Protein AF-A0A4R0KNN8-F1 (afdb_monomer_lite)

Structure (mmCIF, N/CA/C/O backbone):
data_AF-A0A4R0KNN8-F1
#
_entry.id   AF-A0A4R0KNN8-F1
#
loop_
_atom_site.group_PDB
_atom_site.id
_atom_site.type_symbol
_atom_site.label_atom_id
_atom_site.label_alt_id
_atom_site.label_comp_id
_atom_site.label_asym_id
_atom_site.label_entity_id
_atom_site.label_seq_id
_atom_site.pdbx_PDB_ins_code
_atom_site.Cartn_x
_atom_site.Cartn_y
_atom_site.Cartn_z
_atom_site.occupancy
_atom_site.B_iso_or_equiv
_atom_site.auth_seq_id
_atom_site.auth_comp_id
_atom_site.auth_asym_id
_atom_site.auth_atom_id
_atom_site.pdbx_PDB_model_num
ATOM 1 N N . MET A 1 1 ? -9.828 -22.882 -18.166 1.00 47.25 1 MET A N 1
ATOM 2 C CA . MET A 1 1 ? -9.747 -21.418 -18.333 1.00 47.25 1 MET A CA 1
ATOM 3 C C . MET A 1 1 ? -8.277 -21.068 -18.345 1.00 47.25 1 MET A C 1
ATOM 5 O O . MET A 1 1 ? -7.555 -21.620 -17.526 1.00 47.25 1 MET A O 1
ATOM 9 N N . GLU A 1 2 ? -7.842 -20.257 -19.301 1.00 58.75 2 GLU A N 1
ATOM 10 C CA . GLU A 1 2 ? -6.476 -19.723 -19.336 1.00 58.75 2 GLU A CA 1
ATOM 11 C C . GLU A 1 2 ? -6.296 -18.746 -18.164 1.00 58.75 2 GLU A C 1
ATOM 13 O O . GLU A 1 2 ? -7.231 -18.006 -17.840 1.00 58.75 2 GLU A O 1
ATOM 18 N N . SER A 1 3 ? -5.160 -18.805 -17.463 1.00 84.75 3 SER A N 1
ATOM 19 C CA . SER A 1 3 ? -4.921 -17.925 -16.316 1.00 84.75 3 SER A CA 1
ATOM 20 C C . SER A 1 3 ? -4.717 -16.490 -16.802 1.00 84.75 3 SER A C 1
ATOM 22 O O . SER A 1 3 ? -4.117 -16.272 -17.853 1.00 84.75 3 SER A O 1
ATOM 24 N N . GLY A 1 4 ? -5.146 -15.487 -16.028 1.00 85.44 4 GLY A N 1
ATOM 25 C CA . GLY A 1 4 ? -4.872 -14.078 -16.352 1.00 85.44 4 GLY A CA 1
ATOM 26 C C . GLY A 1 4 ? -3.375 -13.795 -16.540 1.00 85.44 4 GLY A C 1
ATOM 27 O O . GLY A 1 4 ? -2.999 -12.972 -17.370 1.00 85.44 4 GLY A O 1
ATOM 28 N N . ARG A 1 5 ? -2.522 -14.552 -15.839 1.00 88.12 5 ARG A N 1
ATOM 29 C CA . ARG A 1 5 ? -1.066 -14.515 -15.993 1.00 88.12 5 ARG A CA 1
ATOM 30 C C . ARG A 1 5 ? -0.611 -14.985 -17.375 1.00 88.12 5 ARG A C 1
ATOM 32 O O . ARG A 1 5 ? 0.255 -14.357 -17.975 1.00 88.12 5 ARG A O 1
ATOM 39 N N . ASP A 1 6 ? -1.206 -16.061 -17.885 1.00 90.38 6 ASP A N 1
ATOM 40 C CA . ASP A 1 6 ? -0.853 -16.638 -19.186 1.00 90.38 6 ASP A CA 1
ATOM 41 C C . ASP A 1 6 ? -1.244 -15.687 -20.322 1.00 90.38 6 ASP A C 1
ATOM 43 O O . ASP A 1 6 ? -0.466 -15.486 -21.252 1.00 90.38 6 ASP A O 1
ATOM 47 N N . LEU A 1 7 ? -2.407 -15.033 -20.202 1.00 88.81 7 LEU A N 1
ATOM 48 C CA . LEU A 1 7 ? -2.835 -13.977 -21.125 1.00 88.81 7 LEU A CA 1
ATOM 49 C C . LEU A 1 7 ? -1.871 -12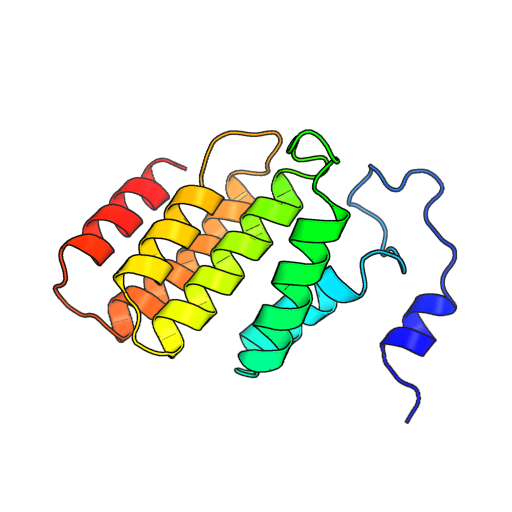.787 -21.108 1.00 88.81 7 LEU A C 1
ATOM 51 O O . LEU A 1 7 ? -1.520 -12.257 -22.160 1.00 88.81 7 LEU A O 1
ATOM 55 N N . LEU A 1 8 ? -1.418 -12.371 -19.923 1.00 89.19 8 LEU A N 1
ATOM 56 C CA . LEU A 1 8 ? -0.499 -11.245 -19.796 1.00 89.19 8 LEU A CA 1
ATOM 57 C C . LEU A 1 8 ? 0.866 -11.554 -20.429 1.00 89.19 8 LEU A C 1
ATOM 59 O O . LEU A 1 8 ? 1.419 -10.705 -21.121 1.00 89.19 8 LEU A O 1
ATOM 63 N N . HIS A 1 9 ? 1.383 -12.775 -20.265 1.00 88.62 9 HIS A N 1
ATOM 64 C CA . HIS A 1 9 ? 2.654 -13.206 -20.861 1.00 88.62 9 HIS A CA 1
ATOM 65 C C . HIS A 1 9 ? 2.650 -13.266 -22.397 1.00 88.62 9 HIS A C 1
ATOM 67 O O . HIS A 1 9 ? 3.721 -13.332 -22.998 1.00 88.62 9 HIS A O 1
ATOM 73 N N . GLN A 1 10 ? 1.482 -13.223 -23.043 1.00 89.88 10 GLN A N 1
ATOM 74 C CA . GLN A 1 10 ? 1.378 -13.156 -24.505 1.00 89.88 10 GLN A CA 1
ATOM 75 C C . GLN A 1 10 ? 1.599 -11.739 -25.054 1.00 89.88 10 GLN A C 1
ATOM 77 O O . GLN A 1 10 ? 1.796 -11.574 -26.259 1.00 89.88 10 GLN A O 1
ATOM 82 N N . LEU A 1 11 ? 1.565 -10.712 -24.198 1.00 87.44 11 LEU A N 1
ATOM 83 C CA . LEU A 1 11 ? 1.802 -9.331 -24.604 1.00 87.44 11 LEU A CA 1
ATOM 84 C C . LEU A 1 11 ? 3.306 -9.038 -24.728 1.00 87.44 11 LEU A C 1
ATOM 86 O O . LEU A 1 11 ? 4.111 -9.583 -23.969 1.00 87.44 11 LEU A O 1
ATOM 90 N N . PRO A 1 12 ? 3.707 -8.146 -25.652 1.00 86.31 12 PRO A N 1
ATOM 91 C CA . PRO A 1 12 ? 5.084 -7.681 -25.711 1.00 86.31 12 PRO A CA 1
ATOM 92 C C . PRO A 1 12 ? 5.447 -6.941 -24.420 1.00 86.31 12 PRO A C 1
ATOM 94 O O . PRO A 1 12 ? 4.654 -6.164 -23.884 1.00 86.31 12 PRO A O 1
ATOM 97 N N . TYR A 1 13 ? 6.672 -7.154 -23.944 1.00 86.81 13 TYR A N 1
ATOM 98 C CA . TYR A 1 13 ? 7.216 -6.362 -22.846 1.00 86.81 13 TYR A CA 1
ATOM 99 C C . TYR A 1 13 ? 7.460 -4.918 -23.311 1.00 86.81 13 TYR A C 1
ATOM 101 O O . TYR A 1 13 ? 7.881 -4.716 -24.453 1.00 86.81 13 TYR A O 1
ATOM 109 N N . PRO A 1 14 ? 7.218 -3.904 -22.460 1.00 86.31 14 PRO A N 1
ATOM 110 C CA . PRO A 1 14 ? 7.468 -2.517 -22.834 1.00 86.31 14 PRO A CA 1
ATOM 111 C C . PRO A 1 14 ? 8.957 -2.246 -23.093 1.00 86.31 14 PRO A C 1
ATOM 113 O O . PRO A 1 14 ? 9.800 -2.597 -22.271 1.00 86.31 14 PRO A O 1
ATOM 116 N N . ASP A 1 15 ? 9.272 -1.503 -24.160 1.00 83.50 15 ASP A N 1
ATOM 117 C CA . ASP A 1 15 ? 10.646 -1.039 -24.447 1.00 83.50 15 ASP A CA 1
ATOM 118 C C . ASP A 1 15 ? 11.191 -0.083 -23.365 1.00 83.50 15 ASP A C 1
ATOM 120 O O . ASP A 1 15 ? 12.399 0.103 -23.218 1.00 83.50 15 ASP A O 1
ATOM 124 N N . ARG A 1 16 ? 10.282 0.558 -22.618 1.00 81.06 16 ARG A N 1
ATOM 125 C CA . ARG A 1 16 ? 10.561 1.506 -21.529 1.00 81.06 16 ARG A CA 1
ATOM 126 C C . ARG A 1 16 ? 9.742 1.148 -20.284 1.00 81.06 16 ARG A C 1
ATOM 128 O O . ARG A 1 16 ? 8.687 1.747 -20.063 1.00 81.06 16 ARG A O 1
ATOM 135 N N . PRO A 1 17 ? 10.174 0.156 -19.487 1.00 76.00 17 PRO A N 1
ATOM 136 C CA . PRO A 1 17 ? 9.410 -0.343 -18.336 1.00 76.00 17 PRO A CA 1
ATOM 137 C C . PRO A 1 17 ? 9.300 0.674 -17.184 1.00 76.00 17 PRO A C 1
ATOM 139 O O . PRO A 1 17 ? 8.405 0.563 -16.337 1.00 76.00 17 PRO A O 1
ATOM 142 N N . ASP A 1 18 ? 10.171 1.690 -17.184 1.00 73.19 18 ASP A N 1
ATOM 143 C CA . ASP A 1 18 ? 10.135 2.867 -16.311 1.00 73.19 18 ASP A CA 1
ATOM 144 C C . ASP A 1 18 ? 8.928 3.782 -16.583 1.00 73.19 18 ASP A C 1
ATOM 146 O O . ASP A 1 18 ? 8.512 4.536 -15.700 1.00 73.19 18 ASP A O 1
ATOM 150 N N . ASN A 1 19 ? 8.331 3.693 -17.776 1.00 69.88 19 ASN A N 1
ATOM 151 C CA . ASN A 1 19 ? 7.106 4.404 -18.115 1.00 69.88 19 ASN A CA 1
ATOM 152 C C . ASN A 1 19 ? 5.874 3.613 -17.647 1.00 69.88 19 ASN A C 1
ATOM 154 O O . ASN A 1 19 ? 5.709 2.426 -17.922 1.00 69.88 19 ASN A O 1
ATOM 158 N N . HIS A 1 20 ? 4.952 4.295 -16.970 1.00 65.69 20 HIS A N 1
ATOM 159 C CA . HIS A 1 20 ? 3.795 3.666 -16.323 1.00 65.69 20 HIS A CA 1
ATOM 160 C C . HIS A 1 20 ? 2.547 3.540 -17.222 1.00 65.69 20 HIS A C 1
ATOM 162 O O . HIS A 1 20 ? 1.480 3.197 -16.728 1.00 65.69 20 HIS A O 1
ATOM 168 N N . PHE A 1 21 ? 2.653 3.810 -18.529 1.00 70.06 21 PHE A N 1
ATOM 169 C CA . PHE A 1 21 ? 1.492 3.898 -19.435 1.00 70.06 21 PHE A CA 1
ATOM 170 C C . PHE A 1 21 ? 1.180 2.617 -20.216 1.00 70.06 21 PHE A C 1
ATOM 172 O O . PHE A 1 21 ? 0.171 2.565 -20.915 1.00 70.06 21 PHE A O 1
ATOM 179 N N . THR A 1 22 ? 2.026 1.593 -20.104 1.00 81.00 22 THR A N 1
ATOM 180 C CA . THR A 1 22 ? 1.860 0.330 -20.829 1.00 81.00 22 THR A CA 1
ATOM 181 C C . THR A 1 22 ? 1.674 -0.811 -19.842 1.00 81.00 22 THR A C 1
ATOM 183 O O . THR A 1 22 ? 2.364 -0.885 -18.822 1.00 81.00 22 THR A O 1
ATOM 186 N N . VAL A 1 23 ? 0.738 -1.702 -20.166 1.00 84.88 23 VAL A N 1
ATOM 187 C CA . VAL A 1 23 ? 0.551 -2.970 -19.461 1.00 84.88 23 VAL A CA 1
ATOM 188 C C . VAL A 1 23 ? 1.829 -3.794 -19.599 1.00 84.88 23 VAL A C 1
ATOM 190 O O . VAL A 1 23 ? 2.316 -4.009 -20.704 1.00 84.88 23 VAL A O 1
ATOM 193 N N . ASP A 1 24 ? 2.382 -4.220 -18.470 1.00 89.06 24 ASP A N 1
ATOM 194 C CA . ASP A 1 24 ? 3.688 -4.866 -18.404 1.00 89.06 24 ASP A CA 1
ATOM 195 C C . ASP A 1 24 ? 3.546 -6.255 -17.775 1.00 89.06 24 ASP A C 1
ATOM 197 O O . ASP A 1 24 ? 3.126 -6.346 -16.615 1.00 89.06 24 ASP A O 1
ATOM 201 N N . PRO A 1 25 ? 3.916 -7.338 -18.481 1.00 89.69 25 PRO A N 1
ATOM 202 C CA . PRO A 1 25 ? 3.822 -8.681 -17.925 1.00 89.69 25 PRO A CA 1
ATOM 203 C C . PRO A 1 25 ? 4.652 -8.898 -16.658 1.00 89.69 25 PRO A C 1
ATOM 205 O O . PRO A 1 25 ? 4.289 -9.725 -15.824 1.00 89.69 25 PRO A O 1
ATOM 208 N N . SER A 1 26 ? 5.727 -8.129 -16.458 1.00 88.00 26 SER A N 1
ATOM 209 C CA . SER A 1 26 ? 6.527 -8.178 -15.227 1.00 88.00 26 SER A CA 1
ATOM 210 C C . SER A 1 26 ? 5.809 -7.585 -14.008 1.00 88.00 26 SER A C 1
ATOM 212 O O . SER A 1 26 ? 6.226 -7.816 -12.877 1.00 88.00 26 SER A O 1
ATOM 214 N N . LYS A 1 27 ? 4.716 -6.839 -14.210 1.00 90.44 27 LYS A N 1
ATOM 215 C CA . LYS A 1 27 ? 3.923 -6.214 -13.140 1.00 90.44 27 LYS A CA 1
ATOM 216 C C . LYS A 1 27 ? 2.724 -7.071 -12.717 1.00 90.44 27 LYS A C 1
ATOM 218 O O . LYS A 1 27 ? 1.863 -6.571 -11.998 1.00 90.44 27 LYS A O 1
ATOM 223 N N . TRP A 1 28 ? 2.669 -8.345 -13.127 1.00 93.19 28 TRP A N 1
ATOM 224 C CA . TRP A 1 28 ? 1.583 -9.270 -12.776 1.00 93.19 28 TRP A CA 1
ATOM 225 C C . TRP A 1 28 ? 1.263 -9.274 -11.278 1.00 93.19 28 TRP A C 1
ATOM 227 O O . TRP A 1 28 ? 0.099 -9.113 -10.915 1.00 93.19 28 TRP A O 1
ATOM 237 N N . ASP A 1 29 ? 2.274 -9.416 -10.418 1.00 95.12 29 ASP A N 1
ATOM 238 C CA . ASP A 1 29 ? 2.067 -9.481 -8.967 1.00 95.12 29 ASP A CA 1
ATOM 239 C C . ASP A 1 29 ? 1.483 -8.169 -8.432 1.00 95.12 29 ASP A C 1
ATOM 241 O O . ASP A 1 29 ? 0.546 -8.181 -7.642 1.00 95.12 29 ASP A O 1
ATOM 245 N N . TYR A 1 30 ? 1.934 -7.028 -8.953 1.00 94.56 30 TYR A N 1
ATOM 246 C CA . TYR A 1 30 ? 1.394 -5.720 -8.586 1.00 94.56 30 TYR A CA 1
ATOM 247 C C . TYR A 1 30 ? -0.073 -5.542 -9.010 1.00 94.56 30 TYR A C 1
ATOM 249 O O . TYR A 1 30 ? -0.878 -5.050 -8.224 1.00 94.56 30 TYR A O 1
ATOM 257 N N . TYR A 1 31 ? -0.459 -6.000 -10.205 1.00 93.62 31 TYR A N 1
ATOM 258 C CA . TYR A 1 31 ? -1.870 -5.999 -10.613 1.00 93.62 31 TYR A CA 1
ATOM 259 C C . TYR A 1 31 ? -2.710 -6.977 -9.779 1.00 93.62 31 TYR A C 1
ATOM 261 O O . TYR A 1 31 ? -3.830 -6.666 -9.379 1.00 93.62 31 TYR A O 1
ATOM 269 N N . SER A 1 32 ? -2.163 -8.161 -9.500 1.00 95.50 32 SER A N 1
ATOM 270 C CA . SER A 1 32 ? -2.849 -9.221 -8.755 1.00 95.50 32 SER A CA 1
ATOM 271 C C . SER A 1 32 ? -3.098 -8.826 -7.307 1.00 95.50 32 SER A C 1
ATOM 273 O O . SER A 1 32 ? -4.171 -9.107 -6.777 1.00 95.50 32 SER A O 1
ATOM 275 N N . MET A 1 33 ? -2.137 -8.141 -6.687 1.00 96.81 33 MET A N 1
ATOM 276 C CA . MET A 1 33 ? -2.247 -7.589 -5.343 1.00 96.81 33 MET A CA 1
ATOM 277 C C . MET A 1 33 ? -3.541 -6.784 -5.171 1.00 96.81 33 MET A C 1
ATOM 279 O O . MET A 1 33 ? -4.328 -7.084 -4.272 1.00 96.81 33 MET A O 1
ATOM 283 N N . ASP A 1 34 ? -3.784 -5.796 -6.038 1.00 93.12 34 ASP A N 1
ATOM 284 C CA . ASP A 1 34 ? -4.949 -4.915 -5.909 1.00 93.12 34 ASP A CA 1
ATOM 285 C C . ASP A 1 34 ? -6.264 -5.662 -6.182 1.00 93.12 34 ASP A C 1
ATOM 287 O O . ASP A 1 34 ? -7.228 -5.524 -5.430 1.00 93.12 34 ASP A O 1
ATOM 291 N N . ILE A 1 35 ? -6.280 -6.564 -7.172 1.00 95.19 35 ILE A N 1
ATOM 292 C CA . ILE A 1 35 ? -7.441 -7.426 -7.448 1.00 95.19 35 ILE A CA 1
ATOM 293 C C . ILE A 1 35 ? -7.801 -8.266 -6.214 1.00 95.19 35 ILE A C 1
ATOM 295 O O . ILE A 1 35 ? -8.967 -8.321 -5.816 1.00 95.19 35 ILE A O 1
ATOM 299 N N . HIS A 1 36 ? -6.812 -8.906 -5.584 1.00 97.19 36 HIS A N 1
ATOM 300 C CA . HIS A 1 36 ? -7.035 -9.728 -4.395 1.00 97.19 36 HIS A CA 1
ATOM 301 C C . HIS A 1 36 ? -7.439 -8.887 -3.178 1.00 97.19 36 HIS A C 1
ATOM 303 O O . HIS A 1 36 ? -8.361 -9.274 -2.454 1.00 97.19 36 HIS A O 1
ATOM 309 N N . ARG A 1 37 ? -6.852 -7.694 -3.000 1.00 96.06 37 ARG A N 1
ATOM 310 C CA . ARG A 1 37 ? -7.276 -6.724 -1.978 1.00 96.06 37 ARG A CA 1
ATOM 311 C C . ARG A 1 37 ? -8.747 -6.350 -2.160 1.00 96.06 37 ARG A C 1
ATOM 313 O O . ARG A 1 37 ? -9.510 -6.403 -1.195 1.00 96.06 37 ARG A O 1
ATOM 320 N N . MET A 1 38 ? -9.174 -6.010 -3.373 1.00 93.94 38 MET A N 1
ATOM 321 C CA . MET A 1 38 ? -10.570 -5.667 -3.660 1.00 93.94 38 MET A CA 1
ATOM 322 C C . MET A 1 38 ? -11.516 -6.858 -3.453 1.00 93.94 38 MET A C 1
ATOM 324 O O . MET A 1 38 ? -12.616 -6.682 -2.934 1.00 93.94 38 MET A O 1
ATOM 328 N N . ALA A 1 39 ? -11.083 -8.073 -3.800 1.00 95.69 39 ALA A N 1
ATOM 329 C CA . ALA A 1 39 ? -11.861 -9.299 -3.616 1.00 95.69 39 ALA A CA 1
ATOM 330 C C . ALA A 1 39 ? -11.947 -9.779 -2.152 1.00 95.69 39 ALA A C 1
ATOM 332 O O . ALA A 1 39 ? -12.725 -10.684 -1.854 1.00 95.69 39 ALA A O 1
ATOM 333 N N . GLY A 1 40 ? -11.161 -9.197 -1.239 1.00 94.88 40 GLY A N 1
ATOM 334 C CA . GLY A 1 40 ? -11.102 -9.616 0.166 1.00 94.88 40 GLY A CA 1
ATOM 335 C C . GLY A 1 40 ? -10.204 -10.829 0.429 1.00 94.88 40 GLY A C 1
ATOM 336 O O . GLY A 1 40 ? -10.183 -11.338 1.549 1.00 94.88 40 GLY A O 1
ATOM 337 N N . ASP A 1 41 ? -9.450 -11.283 -0.573 1.00 97.69 41 ASP A N 1
ATOM 338 C CA . ASP A 1 41 ? -8.473 -12.365 -0.448 1.00 97.69 41 ASP A CA 1
ATOM 339 C C . ASP A 1 41 ? -7.168 -11.815 0.138 1.00 97.69 41 ASP A C 1
ATOM 341 O O . ASP A 1 41 ? -6.190 -11.534 -0.559 1.00 97.69 41 ASP A O 1
ATOM 345 N N . ASN A 1 42 ? -7.205 -11.586 1.449 1.00 97.44 42 ASN A N 1
ATOM 346 C CA . ASN A 1 42 ? -6.132 -10.926 2.181 1.00 97.44 42 ASN A CA 1
ATOM 347 C C . ASN A 1 42 ? -4.808 -11.704 2.120 1.00 97.44 42 ASN A C 1
ATOM 349 O O . ASN A 1 42 ? -3.756 -11.082 2.047 1.00 97.44 42 ASN A O 1
ATOM 353 N N . GLU A 1 43 ? -4.845 -13.041 2.115 1.00 97.88 43 GLU A N 1
ATOM 354 C CA . GLU A 1 43 ? -3.631 -13.866 2.070 1.00 97.88 43 GLU A CA 1
ATOM 355 C C . GLU A 1 43 ? -2.865 -13.641 0.763 1.00 97.88 43 GLU A C 1
ATOM 357 O O . GLU A 1 43 ? -1.668 -13.348 0.781 1.00 97.88 43 GLU A O 1
ATOM 362 N N . ARG A 1 44 ? -3.561 -13.704 -0.379 1.00 97.94 44 ARG A N 1
ATOM 363 C CA . ARG A 1 44 ? -2.923 -13.453 -1.676 1.00 97.94 44 ARG A CA 1
ATOM 364 C C . ARG A 1 44 ? -2.529 -11.996 -1.857 1.00 97.94 44 ARG A C 1
ATOM 366 O O . ARG A 1 44 ? -1.464 -11.732 -2.408 1.00 97.94 44 ARG A O 1
ATOM 373 N N . ALA A 1 45 ? -3.350 -11.056 -1.386 1.00 98.25 45 ALA A N 1
ATOM 374 C CA . ALA A 1 45 ? -3.007 -9.637 -1.424 1.00 98.25 45 ALA A CA 1
ATOM 375 C C . ALA A 1 45 ? -1.682 -9.366 -0.692 1.00 98.25 45 ALA A C 1
ATOM 377 O O . ALA A 1 45 ? -0.816 -8.689 -1.243 1.00 98.25 45 ALA A O 1
ATOM 378 N N . THR A 1 46 ? -1.492 -9.954 0.495 1.00 98.50 46 THR A N 1
ATOM 379 C CA . THR A 1 46 ? -0.237 -9.860 1.254 1.00 98.50 46 THR A CA 1
ATOM 380 C C . THR A 1 46 ? 0.933 -10.480 0.501 1.00 98.50 46 THR A C 1
ATOM 382 O O . THR A 1 46 ? 1.932 -9.797 0.292 1.00 98.50 46 THR A O 1
ATOM 385 N N . GLN A 1 47 ? 0.800 -11.725 0.030 1.00 98.44 47 GLN A N 1
ATOM 386 C CA . GLN A 1 47 ? 1.881 -12.415 -0.688 1.00 98.44 47 GLN A CA 1
ATOM 387 C C . GLN A 1 47 ? 2.369 -11.609 -1.899 1.00 98.44 47 GLN A C 1
ATOM 389 O O . GLN A 1 47 ? 3.573 -11.445 -2.097 1.00 98.44 47 GLN A O 1
ATOM 394 N N . TYR A 1 48 ? 1.441 -11.069 -2.692 1.00 98.44 48 TYR A N 1
ATOM 395 C CA . TYR A 1 48 ? 1.797 -10.259 -3.851 1.00 98.44 48 TYR A CA 1
ATOM 396 C C . TYR A 1 48 ? 2.399 -8.904 -3.465 1.00 98.44 48 TYR A C 1
ATOM 398 O O . TYR A 1 48 ? 3.381 -8.490 -4.078 1.00 98.44 48 TYR A O 1
ATOM 406 N N . ALA A 1 49 ? 1.869 -8.222 -2.445 1.00 98.38 49 ALA A N 1
ATOM 407 C CA . ALA A 1 49 ? 2.431 -6.955 -1.978 1.00 98.38 49 ALA A CA 1
ATOM 408 C C . ALA A 1 49 ? 3.876 -7.118 -1.476 1.00 98.38 49 ALA A C 1
ATOM 410 O O . ALA A 1 49 ? 4.750 -6.326 -1.829 1.00 98.38 49 ALA A O 1
ATOM 411 N N . GLU A 1 50 ? 4.146 -8.161 -0.688 1.00 98.44 50 GLU A N 1
ATOM 412 C CA . GLU A 1 50 ? 5.481 -8.461 -0.162 1.00 98.44 50 GLU A CA 1
ATOM 413 C C . GLU A 1 50 ? 6.468 -8.821 -1.276 1.00 98.44 50 GLU A C 1
ATOM 415 O O . GLU A 1 50 ? 7.580 -8.289 -1.298 1.00 98.44 50 GLU A O 1
ATOM 420 N N . ALA A 1 51 ? 6.052 -9.650 -2.241 1.00 98.06 51 ALA A N 1
ATOM 421 C CA . ALA A 1 51 ? 6.864 -9.981 -3.411 1.00 98.06 51 ALA A CA 1
ATOM 422 C C . ALA A 1 51 ? 7.217 -8.726 -4.225 1.00 98.06 51 ALA A C 1
ATOM 424 O O . ALA A 1 51 ? 8.372 -8.511 -4.589 1.00 98.06 51 ALA A O 1
ATOM 425 N N . VAL A 1 52 ? 6.245 -7.837 -4.441 1.00 97.44 52 VAL A N 1
ATOM 426 C CA . VAL A 1 52 ? 6.476 -6.582 -5.162 1.00 97.44 52 VAL A CA 1
ATOM 427 C C . VAL A 1 52 ? 7.435 -5.666 -4.404 1.00 97.44 52 VAL A C 1
ATOM 429 O O . VAL A 1 52 ? 8.302 -5.058 -5.034 1.00 97.44 52 VAL A O 1
ATOM 432 N N . ILE A 1 53 ? 7.314 -5.552 -3.078 1.00 97.50 53 ILE A N 1
ATOM 433 C CA . ILE A 1 53 ? 8.253 -4.767 -2.263 1.00 97.50 53 ILE A CA 1
ATOM 434 C C . ILE A 1 53 ? 9.662 -5.348 -2.377 1.00 97.50 53 ILE A C 1
ATOM 436 O O . ILE A 1 53 ? 10.597 -4.598 -2.659 1.00 97.50 53 ILE A O 1
ATOM 440 N N . HIS A 1 54 ? 9.810 -6.663 -2.211 1.00 97.38 54 HIS A N 1
ATOM 441 C CA . HIS A 1 54 ? 11.084 -7.363 -2.352 1.00 97.38 54 HIS A CA 1
ATOM 442 C C . HIS A 1 54 ? 11.733 -7.088 -3.717 1.00 97.38 54 HIS A C 1
ATOM 444 O O . HIS A 1 54 ? 12.859 -6.599 -3.779 1.00 97.38 54 HIS A O 1
ATOM 450 N N . ASP A 1 55 ? 10.996 -7.288 -4.810 1.00 96.00 55 ASP A N 1
ATOM 451 C CA . ASP A 1 55 ? 11.517 -7.139 -6.175 1.00 96.00 55 ASP A CA 1
ATOM 452 C C . ASP A 1 55 ? 11.805 -5.683 -6.570 1.00 96.00 55 ASP A C 1
ATOM 454 O O . ASP A 1 55 ? 12.459 -5.415 -7.580 1.00 96.00 55 ASP A O 1
ATOM 458 N N . ASN A 1 56 ? 11.307 -4.720 -5.791 1.00 94.56 56 ASN A N 1
ATOM 459 C CA . ASN A 1 56 ? 11.532 -3.291 -6.009 1.00 94.56 56 ASN A CA 1
ATOM 460 C C . ASN A 1 56 ? 12.439 -2.662 -4.944 1.00 94.56 56 ASN A C 1
ATOM 462 O O . ASN A 1 56 ? 12.551 -1.435 -4.904 1.00 94.56 56 ASN A O 1
ATOM 466 N N . THR A 1 57 ? 13.112 -3.476 -4.131 1.00 96.19 57 THR A N 1
ATOM 467 C CA . THR A 1 57 ? 14.083 -3.026 -3.131 1.00 96.19 57 THR A CA 1
ATOM 468 C C . THR A 1 57 ? 15.469 -3.532 -3.513 1.00 96.19 57 THR A C 1
ATOM 470 O O . THR A 1 57 ? 15.684 -4.724 -3.719 1.00 96.19 57 THR A O 1
ATOM 473 N N . ALA A 1 58 ? 16.427 -2.619 -3.644 1.00 95.94 58 ALA A N 1
ATOM 474 C CA . ALA A 1 58 ? 17.811 -2.966 -3.927 1.00 95.94 58 ALA A CA 1
ATOM 475 C C . ALA A 1 58 ? 18.477 -3.654 -2.715 1.00 95.94 58 ALA A C 1
ATOM 477 O O . A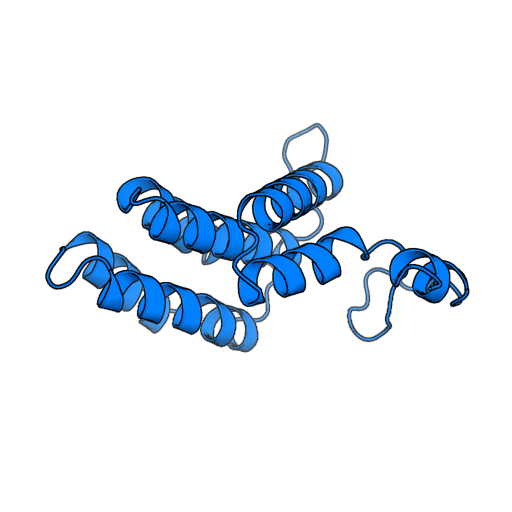LA A 1 58 ? 18.015 -3.490 -1.584 1.00 95.94 58 ALA A O 1
ATOM 478 N N . PRO A 1 59 ? 19.595 -4.384 -2.902 1.00 96.25 59 PRO A N 1
ATOM 479 C CA . PRO A 1 59 ? 20.294 -5.054 -1.798 1.00 96.25 59 PRO A CA 1
ATOM 480 C C . PRO A 1 59 ? 20.770 -4.125 -0.670 1.00 96.25 59 PRO A C 1
ATOM 482 O O . PRO A 1 59 ? 20.970 -4.581 0.452 1.00 96.25 59 PRO A O 1
ATOM 485 N N . ASP A 1 60 ? 20.965 -2.837 -0.958 1.00 96.31 60 ASP A N 1
ATOM 486 C CA . ASP A 1 60 ? 21.316 -1.797 0.018 1.00 96.31 60 ASP A CA 1
ATOM 487 C C . ASP A 1 60 ? 20.090 -1.162 0.707 1.00 96.31 60 ASP A C 1
ATOM 489 O O . ASP A 1 60 ? 20.239 -0.262 1.533 1.00 96.31 60 ASP A O 1
ATOM 493 N N . GLY A 1 61 ? 18.883 -1.635 0.386 1.00 94.38 61 GLY A N 1
ATOM 494 C CA . GLY A 1 61 ? 17.613 -1.141 0.908 1.00 94.38 61 GLY A CA 1
ATOM 495 C C . GLY A 1 61 ? 17.001 0.010 0.108 1.00 94.38 61 GLY A C 1
ATOM 496 O O . GLY A 1 61 ? 15.939 0.499 0.492 1.00 94.38 61 GLY A O 1
ATOM 497 N N . ALA A 1 62 ? 17.623 0.463 -0.987 1.00 94.00 62 ALA A N 1
ATOM 498 C CA . ALA A 1 62 ? 17.068 1.551 -1.785 1.00 94.00 62 ALA A CA 1
ATOM 499 C C . ALA A 1 62 ? 15.781 1.130 -2.519 1.00 94.00 62 ALA A C 1
ATOM 501 O O . ALA A 1 62 ? 15.729 0.104 -3.200 1.00 94.00 62 ALA A O 1
ATOM 502 N N . GLU A 1 63 ? 14.744 1.961 -2.428 1.00 94.12 63 GLU A N 1
ATOM 503 C CA . GLU A 1 63 ? 13.478 1.756 -3.134 1.00 94.12 63 GLU A CA 1
ATOM 504 C C . GLU A 1 63 ? 13.606 2.131 -4.618 1.00 94.12 63 GLU A C 1
ATOM 506 O O . GLU A 1 63 ? 13.740 3.303 -4.975 1.00 94.12 63 GLU A O 1
ATOM 511 N N . LEU A 1 64 ? 13.523 1.137 -5.503 1.00 92.31 64 LEU A N 1
ATOM 512 C CA . LEU A 1 64 ? 13.665 1.311 -6.954 1.00 92.31 64 LEU A CA 1
ATOM 513 C C . LEU A 1 64 ? 12.390 1.875 -7.600 1.00 92.31 64 LEU A C 1
ATOM 515 O O . LEU A 1 64 ? 12.452 2.667 -8.547 1.00 92.31 64 LEU A O 1
ATOM 519 N N . SER A 1 65 ? 11.227 1.507 -7.053 1.00 91.75 65 SER A N 1
ATOM 520 C CA . SER A 1 65 ? 9.906 1.944 -7.524 1.00 91.75 65 SER A CA 1
ATOM 521 C C . SER A 1 65 ? 9.073 2.555 -6.384 1.00 91.75 65 SER A C 1
ATOM 523 O O . SER A 1 65 ? 8.113 1.919 -5.942 1.00 91.75 65 SER A O 1
ATOM 525 N N . PRO A 1 66 ? 9.372 3.793 -5.930 1.00 93.19 66 PRO A N 1
ATOM 526 C CA . PRO A 1 66 ? 8.730 4.395 -4.753 1.00 93.19 66 PRO A CA 1
ATOM 527 C C . PRO A 1 66 ? 7.198 4.433 -4.811 1.00 93.19 66 PRO A C 1
ATOM 529 O O . PRO A 1 66 ? 6.531 4.167 -3.818 1.00 93.19 66 PRO A O 1
ATOM 532 N N . MET A 1 67 ? 6.619 4.710 -5.987 1.00 92.75 67 MET A N 1
ATOM 533 C CA . MET A 1 67 ? 5.163 4.672 -6.184 1.00 92.75 67 MET A CA 1
ATOM 534 C C . MET A 1 67 ? 4.575 3.278 -5.938 1.00 92.75 67 MET A C 1
ATOM 536 O O . MET A 1 67 ? 3.580 3.129 -5.239 1.00 92.75 67 MET A O 1
ATOM 540 N N . ARG A 1 68 ? 5.221 2.245 -6.484 1.00 93.19 68 ARG A N 1
ATOM 541 C CA . ARG A 1 68 ? 4.734 0.868 -6.388 1.00 93.19 68 ARG A CA 1
ATOM 542 C C . ARG A 1 68 ? 4.815 0.359 -4.952 1.00 93.19 68 ARG A C 1
ATOM 544 O O . ARG A 1 68 ? 3.876 -0.257 -4.463 1.00 93.19 68 ARG A O 1
ATOM 551 N N . ILE A 1 69 ? 5.923 0.656 -4.275 1.00 96.06 69 ILE A N 1
ATOM 552 C CA . ILE A 1 69 ? 6.135 0.283 -2.874 1.00 96.06 69 ILE A CA 1
ATOM 553 C C . ILE A 1 69 ? 5.135 1.000 -1.963 1.00 96.06 69 ILE A C 1
ATOM 555 O O . ILE A 1 69 ? 4.583 0.371 -1.063 1.00 96.06 69 ILE A O 1
ATOM 559 N N . ALA A 1 70 ? 4.848 2.280 -2.215 1.00 96.69 70 ALA A N 1
ATOM 560 C CA . ALA A 1 70 ? 3.835 3.025 -1.473 1.00 96.69 70 ALA A CA 1
ATOM 561 C C . ALA A 1 70 ? 2.450 2.363 -1.540 1.00 96.69 70 ALA A C 1
ATOM 563 O O . ALA A 1 70 ? 1.820 2.145 -0.507 1.00 96.69 70 ALA A O 1
ATOM 564 N N . GLU A 1 71 ? 2.003 1.971 -2.732 1.00 96.50 71 GLU A N 1
ATOM 565 C CA . GLU A 1 71 ? 0.721 1.277 -2.900 1.00 96.50 71 GLU A CA 1
ATOM 566 C C . GLU A 1 71 ? 0.704 -0.118 -2.262 1.00 96.50 71 GLU A C 1
ATOM 568 O O . GLU A 1 71 ? -0.308 -0.520 -1.682 1.00 96.50 71 GLU A O 1
ATOM 573 N N . CYS A 1 72 ? 1.830 -0.839 -2.294 1.00 97.88 72 CYS A N 1
ATOM 574 C CA . CYS A 1 72 ? 1.959 -2.120 -1.595 1.00 97.88 72 CYS A CA 1
ATOM 575 C C . CYS A 1 72 ? 1.825 -1.940 -0.081 1.00 97.88 72 CYS A C 1
ATOM 577 O O . CYS A 1 72 ? 1.094 -2.687 0.562 1.00 97.88 72 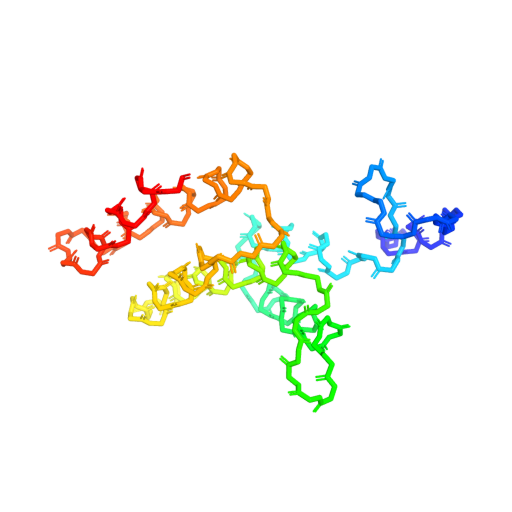CYS A O 1
ATOM 579 N N . ARG A 1 73 ? 2.456 -0.908 0.493 1.00 98.06 73 ARG A N 1
ATOM 580 C CA . ARG A 1 73 ? 2.317 -0.573 1.919 1.00 98.06 73 ARG A CA 1
ATOM 581 C C . ARG A 1 73 ? 0.879 -0.225 2.285 1.00 98.06 73 ARG A C 1
ATOM 583 O O . ARG A 1 73 ? 0.366 -0.755 3.262 1.00 98.06 73 ARG A O 1
ATOM 590 N N . ILE A 1 74 ? 0.199 0.595 1.484 1.00 97.88 74 ILE A N 1
ATOM 591 C CA . ILE A 1 74 ? -1.220 0.916 1.715 1.00 97.88 74 ILE A CA 1
ATOM 592 C C . ILE A 1 74 ? -2.084 -0.354 1.629 1.00 97.88 74 ILE A C 1
ATOM 594 O O . ILE A 1 74 ? -2.985 -0.544 2.445 1.00 97.88 74 ILE A O 1
ATOM 598 N N . THR A 1 75 ? -1.782 -1.263 0.698 1.00 98.19 75 THR A N 1
ATOM 599 C CA . THR A 1 75 ? -2.479 -2.553 0.575 1.00 98.19 75 THR A CA 1
ATOM 600 C C . THR A 1 75 ? -2.252 -3.460 1.783 1.00 98.19 75 THR A C 1
ATOM 602 O O . THR A 1 75 ? -3.205 -4.040 2.302 1.00 98.19 75 THR A O 1
ATOM 605 N N . LEU A 1 76 ? -1.019 -3.553 2.281 1.00 98.62 76 LEU A N 1
ATOM 606 C CA . LEU A 1 76 ? -0.726 -4.286 3.512 1.00 98.62 76 LEU A CA 1
ATOM 607 C C . LEU A 1 76 ? -1.434 -3.645 4.716 1.00 98.62 76 LEU A C 1
ATOM 609 O O . LEU A 1 76 ? -1.989 -4.362 5.545 1.00 98.62 76 LEU A O 1
ATOM 613 N N . GLY A 1 77 ? -1.519 -2.311 4.763 1.00 98.25 77 GLY A N 1
ATOM 614 C CA . GLY A 1 77 ? -2.287 -1.598 5.783 1.00 98.25 77 GLY A CA 1
ATOM 615 C C . GLY A 1 77 ? -3.779 -1.952 5.749 1.00 98.25 77 GLY A C 1
ATOM 616 O O . GLY A 1 77 ? -4.403 -2.174 6.784 1.00 98.25 77 GLY A O 1
ATOM 617 N N . PHE A 1 78 ? -4.340 -2.113 4.551 1.00 97.56 78 PHE A N 1
ATOM 618 C CA . PHE A 1 78 ? -5.695 -2.628 4.346 1.00 97.56 78 PHE A CA 1
ATOM 619 C C . PHE A 1 78 ? -5.891 -4.023 4.933 1.00 97.56 78 PHE A C 1
ATOM 621 O O . PHE A 1 78 ? -6.882 -4.276 5.623 1.00 97.56 78 PHE A O 1
ATOM 628 N N . VAL A 1 79 ? -4.957 -4.933 4.652 1.00 98.19 79 VAL A N 1
ATOM 629 C CA . VAL A 1 79 ? -5.013 -6.303 5.165 1.00 98.19 79 VAL A CA 1
ATOM 630 C C . VAL A 1 79 ? -4.925 -6.303 6.691 1.00 98.19 79 VAL A C 1
ATOM 632 O O . VAL A 1 79 ? -5.786 -6.908 7.330 1.00 98.19 79 VAL A O 1
ATOM 635 N N . ALA A 1 80 ? -3.979 -5.560 7.271 1.00 98.50 80 ALA A N 1
ATOM 636 C CA . ALA A 1 80 ? -3.825 -5.417 8.719 1.00 98.50 80 ALA A CA 1
ATOM 637 C C . ALA A 1 80 ? -5.103 -4.870 9.384 1.00 98.50 80 ALA A C 1
ATOM 639 O O . ALA A 1 80 ? -5.619 -5.443 10.349 1.00 98.50 80 ALA A O 1
ATOM 640 N N . GLY A 1 81 ? -5.704 -3.826 8.802 1.00 97.88 81 GLY A N 1
ATOM 641 C CA . GLY A 1 81 ? -6.965 -3.269 9.290 1.00 97.88 81 GLY A CA 1
ATOM 642 C C . GLY A 1 81 ? -8.097 -4.298 9.238 1.00 97.88 81 GLY A C 1
ATOM 643 O O . GLY A 1 81 ? -8.913 -4.395 10.160 1.00 97.88 81 GLY A O 1
ATOM 644 N N . ARG A 1 82 ? -8.115 -5.141 8.199 1.00 96.25 82 ARG A N 1
ATOM 645 C CA . ARG A 1 82 ? -9.101 -6.217 8.060 1.00 96.25 82 ARG A CA 1
ATOM 646 C C . ARG A 1 82 ? -8.914 -7.367 9.042 1.00 96.25 82 ARG A C 1
ATOM 648 O O . ARG A 1 82 ? -9.911 -7.986 9.423 1.00 96.25 82 ARG A O 1
ATOM 655 N N . THR A 1 83 ? -7.686 -7.635 9.465 1.00 95.81 83 THR A N 1
ATOM 656 C CA . THR A 1 83 ? -7.361 -8.663 10.464 1.00 95.81 83 THR A CA 1
ATOM 657 C C . THR A 1 83 ? -7.446 -8.148 11.901 1.00 95.81 83 THR A C 1
ATOM 659 O O . THR A 1 83 ? -7.313 -8.937 12.831 1.00 95.81 83 THR A O 1
ATOM 662 N N . GLY A 1 84 ? -7.739 -6.858 12.096 1.00 97.25 84 GLY A N 1
ATOM 663 C CA . GLY A 1 84 ? -7.950 -6.261 13.416 1.00 97.25 84 GLY A CA 1
ATOM 664 C C . GLY A 1 84 ? -6.724 -5.554 13.997 1.00 97.25 84 GLY A C 1
ATOM 665 O O . GLY A 1 84 ? -6.804 -5.064 15.123 1.00 97.25 84 GLY A O 1
ATOM 666 N N . ASP A 1 85 ? -5.624 -5.471 13.249 1.00 98.19 85 ASP A N 1
ATOM 667 C CA . ASP A 1 85 ? -4.386 -4.828 13.685 1.00 98.19 85 ASP A CA 1
ATOM 668 C C . ASP A 1 85 ? -4.354 -3.361 13.238 1.00 98.19 85 ASP A C 1
ATOM 670 O O . ASP A 1 85 ? -3.872 -3.014 12.161 1.00 98.19 85 ASP A O 1
ATOM 674 N N . LEU A 1 86 ? -4.956 -2.493 14.054 1.00 98.50 86 LEU A N 1
ATOM 675 C CA . LEU A 1 8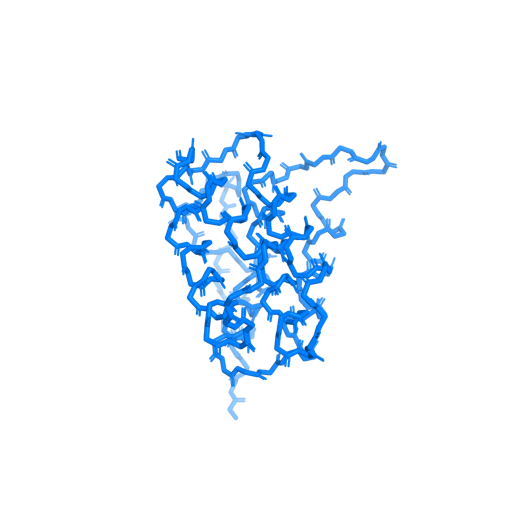6 ? -5.052 -1.061 13.763 1.00 98.50 86 LEU A CA 1
ATOM 676 C C . LEU A 1 86 ? -3.683 -0.367 13.747 1.00 98.50 86 LEU A C 1
ATOM 678 O O . LEU A 1 86 ? -3.482 0.550 12.953 1.00 98.50 86 LEU A O 1
ATOM 682 N N . GLU A 1 87 ? -2.780 -0.751 14.648 1.00 98.44 87 GLU A N 1
ATOM 683 C CA . GLU A 1 87 ? -1.479 -0.092 14.783 1.00 98.44 87 GLU A CA 1
ATOM 684 C C . GLU A 1 87 ? -0.627 -0.350 13.542 1.00 98.44 87 GLU A C 1
ATOM 686 O O . GLU A 1 87 ? -0.153 0.600 12.915 1.00 98.44 87 GLU A O 1
ATOM 691 N N . GLU A 1 88 ? -0.544 -1.613 13.120 1.00 98.50 88 GLU A N 1
ATOM 692 C CA . GLU A 1 88 ? 0.152 -1.992 11.892 1.00 98.50 88 GLU A CA 1
ATOM 693 C C . GLU A 1 88 ? -0.512 -1.360 10.661 1.00 98.50 88 GLU A C 1
ATOM 695 O O . GLU A 1 88 ? 0.169 -0.822 9.786 1.00 98.50 88 GLU A O 1
ATOM 700 N N . ALA A 1 89 ? -1.849 -1.334 10.611 1.00 98.56 89 ALA A N 1
ATOM 701 C CA . ALA A 1 89 ? -2.578 -0.741 9.495 1.00 98.56 89 ALA A CA 1
ATOM 702 C C . ALA A 1 89 ? -2.246 0.740 9.278 1.00 98.56 89 ALA A C 1
ATOM 704 O O . ALA A 1 89 ? -1.973 1.167 8.151 1.00 98.56 89 ALA A O 1
ATOM 705 N N . VAL A 1 90 ? -2.250 1.518 10.362 1.00 98.44 90 VAL A N 1
ATOM 706 C CA . VAL A 1 90 ? -1.910 2.943 10.330 1.00 98.44 90 VAL A CA 1
ATOM 707 C C . VAL A 1 90 ? -0.425 3.130 10.044 1.00 98.44 90 VAL A C 1
ATOM 709 O O . VAL A 1 90 ? -0.079 3.936 9.182 1.00 98.44 90 VAL A O 1
ATOM 712 N N . GLY A 1 91 ? 0.457 2.357 10.683 1.00 98.44 91 GLY A N 1
ATOM 713 C CA . GLY A 1 91 ? 1.899 2.430 10.451 1.00 98.44 91 GLY A CA 1
ATOM 714 C C . GLY A 1 91 ? 2.274 2.190 8.986 1.00 98.44 91 GLY A C 1
ATOM 715 O O . GLY A 1 91 ? 3.017 2.975 8.390 1.00 98.44 91 GLY A O 1
ATOM 716 N N . LEU A 1 92 ? 1.714 1.149 8.370 1.00 98.38 92 LEU A N 1
ATOM 717 C CA . LEU A 1 92 ? 1.907 0.843 6.953 1.00 98.38 92 LEU A CA 1
ATOM 718 C C . LEU A 1 92 ? 1.320 1.925 6.044 1.00 98.38 92 LEU A C 1
ATOM 720 O O . LEU A 1 92 ? 1.997 2.367 5.113 1.00 98.38 92 LEU A O 1
ATOM 724 N N . GLY A 1 93 ? 0.106 2.398 6.338 1.00 97.69 93 GLY A N 1
ATOM 725 C CA . GLY A 1 93 ? -0.525 3.490 5.601 1.00 97.69 93 GLY A CA 1
ATOM 726 C C . GLY A 1 93 ? 0.334 4.757 5.605 1.00 97.69 93 GLY A C 1
ATOM 727 O O . GLY A 1 93 ? 0.653 5.291 4.544 1.00 97.69 93 GLY A O 1
ATOM 728 N N . LEU A 1 94 ? 0.780 5.203 6.782 1.00 97.44 94 LEU A N 1
ATOM 729 C CA . LEU A 1 94 ? 1.647 6.376 6.938 1.00 97.44 94 LEU A CA 1
ATOM 730 C C . LEU A 1 94 ? 2.990 6.192 6.226 1.00 97.44 94 LEU A C 1
ATOM 732 O O . LEU A 1 94 ? 3.470 7.109 5.562 1.00 97.44 94 LEU A O 1
ATOM 736 N N . ASN A 1 95 ? 3.586 4.999 6.307 1.00 95.88 95 ASN A N 1
ATOM 737 C CA . ASN A 1 95 ? 4.807 4.678 5.569 1.00 95.88 95 ASN A CA 1
ATOM 738 C C . ASN A 1 95 ? 4.603 4.720 4.047 1.00 95.88 95 ASN A C 1
ATOM 740 O O . ASN A 1 95 ? 5.528 5.089 3.326 1.00 95.88 95 ASN A O 1
ATOM 744 N N . GLY A 1 96 ? 3.418 4.352 3.557 1.00 95.50 96 GLY A N 1
ATOM 745 C CA . GLY A 1 96 ? 3.050 4.469 2.147 1.00 95.50 96 GLY A CA 1
ATOM 746 C C . GLY A 1 96 ? 2.879 5.918 1.683 1.00 95.50 96 GLY A C 1
ATOM 747 O O . GLY A 1 96 ? 3.171 6.224 0.533 1.00 95.50 96 GLY A O 1
ATOM 748 N N . LEU A 1 97 ? 2.475 6.823 2.578 1.00 94.62 97 LEU A N 1
ATOM 749 C CA . LEU A 1 97 ? 2.310 8.252 2.286 1.00 94.62 97 LEU A CA 1
ATOM 750 C C . LEU A 1 97 ? 3.610 9.074 2.381 1.00 94.62 97 LEU A C 1
ATOM 752 O O . LEU A 1 97 ? 3.587 10.274 2.112 1.00 94.62 97 LEU A O 1
ATOM 756 N N . LYS A 1 98 ? 4.737 8.461 2.771 1.00 87.19 98 LYS A N 1
ATOM 757 C CA . LYS A 1 98 ? 6.044 9.138 2.853 1.00 87.19 98 LYS A CA 1
ATOM 758 C C . LYS A 1 98 ? 6.520 9.641 1.489 1.00 87.19 98 LYS A C 1
ATOM 760 O O . LYS A 1 98 ? 6.238 9.031 0.462 1.00 87.19 98 LYS A O 1
ATOM 765 N N . ASP A 1 99 ? 7.316 10.710 1.522 1.00 74.94 99 ASP A N 1
ATOM 766 C CA . ASP A 1 99 ? 7.841 11.393 0.339 1.00 74.94 99 ASP A CA 1
ATOM 767 C C . ASP A 1 99 ? 8.658 10.480 -0.595 1.00 74.94 99 ASP A C 1
ATOM 769 O O . ASP A 1 99 ? 9.451 9.641 -0.169 1.00 74.94 99 ASP A O 1
ATOM 773 N N . GLY A 1 100 ? 8.516 10.708 -1.902 1.00 82.25 100 GLY A N 1
ATOM 774 C CA . GLY A 1 100 ? 9.253 10.008 -2.949 1.00 82.25 100 GLY A CA 1
ATOM 775 C C . GLY A 1 100 ? 8.795 10.420 -4.349 1.00 82.25 100 GLY A C 1
ATOM 776 O O . GLY A 1 100 ? 7.962 11.311 -4.521 1.00 82.25 100 GLY A O 1
ATOM 777 N N . ARG A 1 101 ? 9.323 9.757 -5.389 1.00 86.62 101 ARG A N 1
ATOM 778 C CA . ARG A 1 101 ? 8.841 9.927 -6.773 1.00 86.62 101 ARG A CA 1
ATOM 779 C C . ARG A 1 101 ? 7.482 9.235 -6.934 1.00 86.62 101 ARG A C 1
ATOM 781 O O . ARG A 1 101 ? 7.419 8.081 -7.357 1.00 86.62 101 ARG A O 1
ATOM 788 N N . GLN A 1 102 ? 6.414 9.941 -6.569 1.00 89.62 102 GLN A N 1
ATOM 789 C CA . GLN A 1 102 ? 5.052 9.414 -6.451 1.00 89.62 102 GLN A CA 1
ATOM 790 C C . GLN A 1 102 ? 4.007 10.373 -7.043 1.00 89.62 102 GLN A C 1
ATOM 792 O O . GLN A 1 102 ? 4.200 11.588 -7.091 1.00 89.62 102 GLN A O 1
ATOM 797 N N . SER A 1 103 ? 2.864 9.825 -7.458 1.00 90.62 103 SER A N 1
ATOM 798 C CA . SER A 1 103 ? 1.677 10.600 -7.821 1.00 90.62 103 SER A CA 1
ATOM 799 C C . SER A 1 103 ? 0.815 10.839 -6.585 1.00 90.62 103 SER A C 1
ATOM 801 O O . SER A 1 103 ? 0.094 9.943 -6.145 1.00 90.62 103 SER A O 1
ATOM 803 N N . LYS A 1 104 ? 0.848 12.064 -6.049 1.00 91.56 104 LYS A N 1
ATOM 804 C CA . LYS A 1 104 ? 0.051 12.445 -4.869 1.00 91.56 104 LYS A CA 1
ATOM 805 C C . LYS A 1 104 ? -1.448 12.248 -5.081 1.00 91.56 104 LYS A C 1
ATOM 807 O O . LYS A 1 104 ? -2.132 11.740 -4.201 1.00 91.56 104 LYS A O 1
ATOM 812 N N . LEU A 1 105 ? -1.950 12.583 -6.273 1.00 91.06 105 LEU A N 1
ATOM 813 C CA . LEU A 1 105 ? -3.367 12.417 -6.599 1.00 91.06 105 LEU A CA 1
ATOM 814 C C . LEU A 1 105 ? -3.789 10.944 -6.544 1.00 91.06 105 LEU A C 1
ATOM 816 O O . LEU A 1 105 ? -4.833 10.632 -5.980 1.00 91.06 105 LEU A O 1
ATOM 820 N N . HIS A 1 106 ? -2.972 10.045 -7.098 1.00 90.31 106 HIS A N 1
ATOM 821 C CA . HIS A 1 106 ? -3.267 8.615 -7.065 1.00 90.31 106 HIS A CA 1
ATOM 822 C C . HIS A 1 106 ? -3.153 8.048 -5.646 1.00 90.31 106 HIS A C 1
ATOM 824 O O . HIS A 1 106 ? -4.070 7.367 -5.197 1.00 90.31 106 HIS A O 1
ATOM 830 N N . LEU A 1 107 ? -2.088 8.385 -4.907 1.00 92.75 107 LEU A N 1
ATOM 831 C CA . LEU A 1 107 ? -1.932 7.938 -3.519 1.00 92.75 107 LEU A CA 1
ATOM 832 C C . LEU A 1 107 ? -3.097 8.385 -2.644 1.00 92.75 107 LEU A C 1
ATOM 834 O O . LEU A 1 107 ? -3.605 7.591 -1.862 1.00 92.75 107 LEU A O 1
ATOM 838 N N . ARG A 1 108 ? -3.574 9.619 -2.823 1.00 94.44 108 ARG A N 1
ATOM 839 C CA . ARG A 1 108 ? -4.745 10.119 -2.106 1.00 94.44 108 ARG A CA 1
ATOM 840 C C . ARG A 1 108 ? -5.997 9.293 -2.398 1.00 94.44 108 ARG A C 1
ATOM 842 O O . ARG A 1 108 ? -6.774 9.060 -1.480 1.00 94.44 108 ARG A O 1
ATOM 849 N N . MET A 1 109 ? -6.197 8.843 -3.640 1.00 93.25 109 MET A N 1
ATOM 850 C CA . MET A 1 109 ? -7.326 7.970 -3.984 1.00 93.25 109 MET A CA 1
ATOM 851 C C . MET A 1 109 ? -7.226 6.618 -3.270 1.00 93.25 109 MET A C 1
ATOM 853 O O . MET A 1 109 ? -8.161 6.243 -2.572 1.00 93.25 109 MET A O 1
ATOM 857 N N . VAL A 1 110 ? -6.089 5.923 -3.382 1.00 92.56 110 VAL A N 1
ATOM 858 C CA . VAL A 1 110 ? -5.912 4.581 -2.794 1.00 92.56 110 VAL A CA 1
ATOM 859 C C . VAL A 1 110 ? -5.919 4.632 -1.260 1.00 92.56 110 VAL A C 1
ATOM 861 O O . VAL A 1 110 ? -6.564 3.815 -0.604 1.00 92.56 110 VAL A O 1
ATOM 864 N N . ALA A 1 111 ? -5.260 5.627 -0.661 1.00 96.38 111 ALA A N 1
ATOM 865 C CA . ALA A 1 111 ? -5.231 5.813 0.788 1.00 96.38 111 ALA A CA 1
ATOM 866 C C . ALA A 1 111 ? -6.585 6.255 1.368 1.00 96.38 111 ALA A C 1
ATOM 868 O O . ALA A 1 111 ? -6.885 5.913 2.510 1.00 96.38 111 ALA A O 1
ATOM 869 N N . ALA A 1 112 ? -7.431 6.954 0.600 1.00 97.06 112 ALA A N 1
ATOM 870 C CA . ALA A 1 112 ? -8.794 7.270 1.035 1.00 97.06 112 ALA A CA 1
ATOM 871 C C . ALA A 1 112 ? -9.657 6.014 1.204 1.00 97.06 112 ALA A C 1
ATOM 873 O O . ALA A 1 112 ? -10.523 5.982 2.080 1.00 97.06 112 ALA A O 1
ATOM 874 N N . GLU A 1 113 ? -9.409 4.966 0.414 1.00 95.88 113 GLU A N 1
ATOM 875 C CA . GLU A 1 113 ? -10.078 3.686 0.623 1.00 95.88 113 GLU A CA 1
ATOM 876 C C . GLU A 1 113 ? -9.628 3.052 1.956 1.00 95.88 113 GLU A C 1
ATOM 878 O O . GLU A 1 113 ? -10.467 2.530 2.692 1.00 95.88 113 GLU A O 1
ATOM 883 N N . LEU A 1 114 ? -8.331 3.127 2.300 1.00 97.56 114 LEU A N 1
ATOM 884 C CA . LEU A 1 114 ? -7.814 2.607 3.577 1.00 97.56 114 LEU A CA 1
ATOM 885 C C . LEU A 1 114 ? -8.429 3.371 4.749 1.00 97.56 114 LEU A C 1
ATOM 887 O O . LEU A 1 114 ? -8.923 2.769 5.696 1.00 97.56 114 LEU A O 1
ATOM 891 N N . ASP A 1 115 ? -8.453 4.696 4.658 1.00 98.12 115 ASP A N 1
ATOM 892 C CA . ASP A 1 115 ? -9.056 5.572 5.661 1.00 98.12 115 ASP A CA 1
ATOM 893 C C . ASP A 1 115 ? -10.534 5.209 5.898 1.00 98.12 115 ASP A C 1
ATOM 895 O O . ASP A 1 115 ? -10.981 5.055 7.036 1.00 98.12 115 ASP A O 1
ATOM 899 N N . GLN A 1 116 ? -11.289 4.961 4.823 1.00 97.12 116 GLN A N 1
ATOM 900 C CA . GLN A 1 116 ? -12.665 4.486 4.926 1.00 97.12 116 GLN A CA 1
ATOM 901 C C . GLN A 1 116 ? -12.768 3.136 5.658 1.00 97.12 116 GLN A C 1
ATOM 903 O O . GLN A 1 116 ? -13.618 2.997 6.542 1.00 97.12 116 GLN A O 1
ATOM 908 N N . GLU A 1 117 ? -11.928 2.155 5.322 1.00 97.00 117 GLU A N 1
ATOM 909 C CA . GLU A 1 117 ? -11.904 0.846 5.991 1.00 97.00 117 GLU A CA 1
ATOM 910 C C . GLU A 1 117 ? -11.592 0.993 7.492 1.00 97.00 117 GLU A C 1
ATOM 912 O O . GLU A 1 117 ? -12.288 0.423 8.339 1.00 97.00 117 GLU A O 1
ATOM 917 N N . LEU A 1 118 ? -10.599 1.816 7.841 1.00 98.38 118 LEU A N 1
ATOM 918 C CA . LEU A 1 118 ? -10.200 2.067 9.226 1.00 98.38 118 LEU A C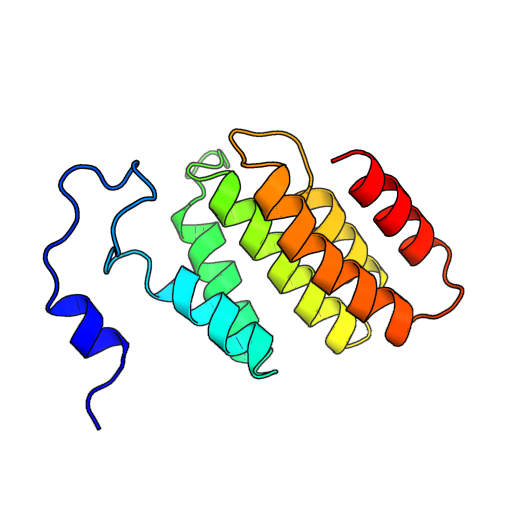A 1
ATOM 919 C C . LEU A 1 118 ? -11.306 2.764 10.022 1.00 98.38 118 LEU A C 1
ATOM 921 O O . LEU A 1 118 ? -11.618 2.341 11.137 1.00 98.38 118 LEU A O 1
ATOM 925 N N . ARG A 1 119 ? -11.958 3.779 9.443 1.00 97.88 119 ARG A N 1
ATOM 926 C CA . ARG A 1 119 ? -13.091 4.478 10.070 1.00 97.88 119 ARG A CA 1
ATOM 927 C C . ARG A 1 119 ? -14.278 3.554 10.325 1.00 97.88 119 ARG A C 1
ATOM 929 O O . ARG A 1 119 ? -14.942 3.692 11.351 1.00 97.88 119 ARG A O 1
ATOM 936 N N . GLN A 1 120 ? -14.542 2.613 9.420 1.00 97.12 120 GLN A N 1
ATOM 937 C CA . GLN A 1 120 ? -15.625 1.641 9.585 1.00 97.12 120 GLN A CA 1
ATOM 938 C C . GLN A 1 120 ? -15.324 0.612 10.681 1.00 97.12 120 GLN A C 1
ATOM 940 O O . GLN 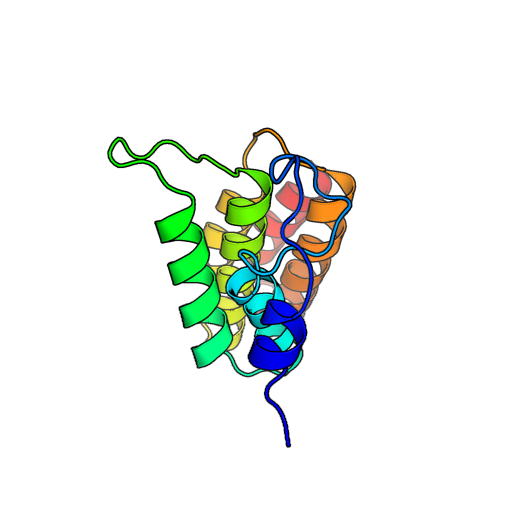A 1 120 ? -16.213 0.274 11.462 1.00 97.12 120 GLN A O 1
ATOM 945 N N . ARG A 1 121 ? -14.085 0.118 10.759 1.00 97.06 121 ARG A N 1
ATOM 946 C CA . ARG A 1 121 ? -13.702 -0.957 11.690 1.00 97.06 121 ARG A CA 1
ATOM 947 C C . ARG A 1 121 ? -13.321 -0.479 13.081 1.00 97.06 121 ARG A C 1
ATOM 949 O O . ARG A 1 121 ? -13.567 -1.184 14.058 1.00 97.06 121 ARG A O 1
ATOM 956 N N . PHE A 1 122 ? -12.733 0.707 13.179 1.00 97.88 122 PHE A N 1
ATOM 957 C CA . PHE A 1 122 ? -12.160 1.237 14.412 1.00 97.88 122 PHE A CA 1
ATOM 958 C C . PHE A 1 122 ? -12.722 2.628 14.749 1.00 97.88 122 PHE A C 1
ATOM 960 O O . PHE A 1 122 ? -11.961 3.588 14.915 1.00 97.88 122 PHE A O 1
ATOM 967 N N . PRO A 1 123 ? -14.054 2.771 14.876 1.00 96.31 123 PRO A N 1
ATOM 968 C CA . PRO A 1 123 ? -14.670 4.069 15.110 1.00 96.31 123 PRO A CA 1
ATOM 969 C C . PRO A 1 123 ? -14.166 4.702 16.416 1.00 96.31 123 PRO A C 1
ATOM 971 O O . PRO A 1 123 ? -14.101 4.055 17.463 1.00 96.31 123 PRO A O 1
ATOM 974 N N . GLY A 1 124 ? -13.814 5.989 16.353 1.00 93.44 124 GLY A N 1
ATOM 975 C CA . GLY A 1 124 ? -13.408 6.788 17.516 1.00 93.44 124 GLY A CA 1
ATOM 976 C C . GLY A 1 124 ? -11.996 6.517 18.047 1.00 93.44 124 GLY A C 1
ATOM 977 O O . GLY A 1 124 ? -11.645 7.031 19.109 1.00 93.44 124 GLY A O 1
ATOM 978 N N . LYS A 1 125 ? -11.175 5.721 17.350 1.00 97.62 125 LYS A N 1
ATOM 979 C CA . LYS A 1 125 ? -9.766 5.529 17.718 1.00 97.62 125 LYS A CA 1
ATOM 980 C C . LYS A 1 125 ? -8.917 6.706 17.238 1.00 97.62 125 LYS A C 1
ATOM 982 O O . LYS A 1 125 ? -9.016 7.113 16.086 1.00 97.62 125 LYS A O 1
ATOM 987 N N . SER A 1 126 ? -8.046 7.214 18.108 1.00 96.88 126 SER A N 1
ATOM 988 C CA . SER A 1 126 ? -7.170 8.355 17.806 1.00 96.88 126 SER A CA 1
ATOM 989 C C . SER A 1 126 ? -6.241 8.099 16.618 1.00 96.88 126 SER A C 1
ATOM 991 O O . SER A 1 126 ? -6.068 8.992 15.798 1.00 96.88 126 SER A O 1
ATOM 993 N N . LEU A 1 127 ? -5.715 6.876 16.483 1.00 97.38 127 LEU A N 1
ATOM 994 C CA . LEU A 1 127 ? -4.841 6.482 15.368 1.00 97.38 127 LEU A CA 1
ATOM 995 C C . LEU A 1 127 ? -5.519 6.616 13.995 1.00 97.38 127 LEU A C 1
ATOM 997 O O . LEU A 1 127 ? -4.862 6.912 13.005 1.00 97.38 127 LEU A O 1
ATOM 1001 N N . VAL A 1 128 ? -6.843 6.448 13.928 1.00 97.81 128 VAL A N 1
ATOM 1002 C CA . VAL A 1 128 ? -7.591 6.668 12.682 1.00 97.81 128 VAL A CA 1
ATOM 1003 C C . VAL A 1 128 ? -7.606 8.156 12.322 1.00 97.81 128 VAL A C 1
ATOM 1005 O O . VAL A 1 128 ? -7.431 8.502 11.160 1.00 97.81 128 VAL A O 1
ATOM 1008 N N . GLY A 1 129 ? -7.749 9.037 13.317 1.00 97.19 129 GLY A N 1
ATOM 1009 C CA . GLY A 1 129 ? -7.664 10.487 13.112 1.00 97.19 129 GLY A CA 1
ATOM 1010 C C . GLY A 1 129 ? -6.271 10.946 12.675 1.00 97.19 129 GLY A C 1
ATOM 1011 O O . GLY A 1 129 ? -6.158 11.801 11.806 1.00 97.19 129 GLY A O 1
ATOM 1012 N N . GLU A 1 130 ? -5.212 10.332 13.211 1.00 96.50 130 GLU A N 1
ATOM 1013 C CA . GLU A 1 130 ? -3.835 10.590 12.768 1.00 96.50 130 GLU A CA 1
ATOM 1014 C C . GLU A 1 130 ? -3.640 10.246 11.285 1.00 96.50 130 GLU A C 1
ATOM 1016 O O . GLU A 1 130 ? -3.069 11.036 10.531 1.00 96.50 130 GLU A O 1
ATOM 1021 N N . PHE A 1 131 ? -4.161 9.096 10.845 1.00 97.75 131 PHE A N 1
ATOM 1022 C CA . PHE A 1 131 ? -4.111 8.717 9.436 1.00 97.75 131 PHE A CA 1
ATOM 1023 C C . PHE A 1 131 ? -4.925 9.669 8.546 1.00 97.75 131 PHE A C 1
ATOM 1025 O O . PHE A 1 131 ? -4.458 10.057 7.475 1.00 97.75 131 PHE A O 1
ATOM 1032 N N . GLU A 1 132 ? -6.110 10.094 8.994 1.00 97.06 132 GLU A N 1
ATOM 1033 C CA . GLU A 1 132 ? -6.939 11.072 8.278 1.00 97.06 132 GLU A CA 1
ATOM 1034 C C . GLU A 1 132 ? -6.211 12.417 8.102 1.00 97.06 132 GLU A C 1
ATOM 1036 O O . GLU A 1 132 ? -6.216 12.997 7.011 1.00 97.06 132 GLU A O 1
ATOM 1041 N N . ASP A 1 133 ? -5.553 12.911 9.151 1.00 96.50 133 ASP A N 1
ATOM 1042 C CA . ASP A 1 133 ? -4.789 14.157 9.097 1.00 96.50 133 ASP A CA 1
ATOM 1043 C C . ASP A 1 133 ? -3.582 14.042 8.156 1.00 96.50 133 ASP A C 1
ATOM 1045 O O . ASP A 1 133 ? -3.336 14.953 7.358 1.00 96.50 133 ASP A O 1
ATOM 1049 N N . ALA A 1 134 ? -2.881 12.904 8.171 1.00 95.00 134 ALA A N 1
ATOM 1050 C CA . ALA A 1 134 ? -1.808 12.629 7.220 1.00 95.00 134 ALA A CA 1
ATOM 1051 C C . ALA A 1 134 ? -2.323 12.617 5.772 1.00 95.00 134 ALA A C 1
ATOM 1053 O O . ALA A 1 134 ? -1.749 13.281 4.909 1.00 95.00 134 ALA A O 1
ATOM 1054 N N . LEU A 1 135 ? -3.448 11.944 5.509 1.00 95.06 135 LEU A N 1
ATOM 1055 C CA . LEU A 1 135 ? -4.071 11.884 4.185 1.00 95.06 135 LEU A CA 1
ATOM 1056 C C . LEU A 1 135 ? -4.495 13.266 3.665 1.00 95.06 135 LEU A C 1
ATOM 1058 O O . LEU A 1 135 ? -4.401 13.539 2.467 1.00 95.06 135 LEU A O 1
ATOM 1062 N N . ARG A 1 136 ? -4.950 14.167 4.542 1.00 93.56 136 ARG A N 1
ATOM 1063 C CA . ARG A 1 136 ? -5.282 15.550 4.154 1.00 93.56 136 ARG A CA 1
ATOM 1064 C C . ARG A 1 136 ? -4.055 16.345 3.704 1.00 93.56 136 ARG A C 1
ATOM 1066 O O . ARG A 1 136 ? -4.223 17.252 2.887 1.00 93.56 136 ARG A O 1
ATOM 1073 N N . GLY A 1 137 ? -2.872 16.012 4.225 1.00 90.25 137 GLY A N 1
ATOM 1074 C CA . GLY A 1 137 ? -1.591 16.644 3.896 1.00 90.25 137 GLY A CA 1
ATOM 1075 C C . GLY A 1 137 ? -0.940 16.168 2.590 1.00 90.25 137 GLY A C 1
ATOM 1076 O O . GLY A 1 137 ? 0.024 16.795 2.142 1.00 90.25 137 GLY A O 1
ATOM 1077 N N . VAL A 1 138 ? -1.461 15.097 1.978 1.00 86.81 138 VAL A N 1
ATOM 1078 C CA . VAL A 1 138 ? -1.034 14.559 0.670 1.00 86.81 138 VAL A CA 1
ATOM 1079 C C . VAL A 1 138 ? -1.639 15.363 -0.475 1.00 86.81 138 VAL A C 1
ATOM 1081 O O . VAL A 1 138 ? -0.839 15.801 -1.337 1.00 86.81 138 VAL A O 1
#

Organism: NCBI:txid722689

pLDDT: mean 92.8, std 7.95, range [47.25, 98.62]

Radius of gyration: 15.52 Å; chains: 1; bounding box: 37×38×44 Å

Foldseek 3Di:
DDDPLNVLVVDDADPCVVDPPDRHSVCVLLVQLVVCLVVVVLVSVLVSLVVQQVVQADPVRDGNDLASNLLSLQSNLSSCLVVPNNPSNLVSNLVSLDDDPHDLVVNLVSLVVSLVSNCVRPPPDVSSVVSVVSSVVD

Secondary structure (DSSP, 8-state):
---HHHHHHTSPPPS-TTSTTS--GGGHHHHHHHHHHHHT-HHHHHHHHHHHHHHTB-TTS-BS-HHHHHHHHHHHHHHHHHHT-HHHHHHHHHHHTSSSS--HHHHHHHHHHHHHHHHHHSTT-HHHHHHHHHHHT-

Sequence (138 aa):
MESGRDLLHQLPYPDRPDNHFTVDPSKWDYYSMDIHRMAGDNERATQYAEAVIHDNTAPDGAELSPMRIAECRITLGFVAGRTGDLEEAVGLGLNGLKDGRQSKLHLRMVAAELDQELRQRFPGKSLVGEFEDALRGV